Protein AF-A0A6M0FXM4-F1 (afdb_monomer)

Sequence (59 aa):
MINPESRIRSMTNQQLRTYFRETQDEAAFREILSRGLDEKDKAAACAFKAWQEERAATY

Mean predicted aligned error: 9.61 Å

Foldseek 3Di:
DPDVLNVLLVDDLVRLVVCCVVPVDVSSLVSNVVVDDDPVNVVVNVVVVVVVVVVVVVD

pLDDT: mean 71.99, std 10.02, range [40.25, 84.94]

Solvent-accessible surface area (backbone atoms only — not comparable to full-atom values): 3495 Å² total; per-residue (Å²): 133,84,57,67,69,64,52,51,74,71,47,52,70,70,52,30,51,52,48,23,72,77,65,68,40,63,68,34,47,52,50,46,57,70,71,59,57,52,79,72,44,46,55,53,51,51,53,50,51,52,52,50,51,56,60,55,69,75,107

Radius of gyration: 12.3 Å; Cα contacts (8 Å, |Δi|>4): 29; chains: 1; bounding box: 30×18×35 Å

Structure (mmCIF, N/CA/C/O backbone):
data_AF-A0A6M0FXM4-F1
#
_entry.id   AF-A0A6M0FXM4-F1
#
loop_
_atom_site.group_PDB
_atom_site.id
_atom_site.type_symbol
_atom_site.label_atom_id
_atom_site.label_alt_id
_atom_site.label_comp_id
_atom_site.label_asym_id
_atom_site.label_entity_id
_atom_site.label_seq_id
_atom_site.pdbx_PDB_ins_code
_atom_site.Cartn_x
_atom_site.Cartn_y
_atom_site.Cartn_z
_atom_site.occupancy
_atom_site.B_iso_or_equiv
_atom_site.auth_seq_id
_atom_site.auth_comp_id
_atom_site.auth_asym_id
_atom_site.auth_atom_id
_atom_site.pdbx_PDB_model_num
ATOM 1 N N . MET A 1 1 ? -14.012 8.553 -21.548 1.00 40.25 1 MET A N 1
ATOM 2 C CA . MET A 1 1 ? -13.938 8.357 -20.084 1.00 40.25 1 MET A CA 1
ATOM 3 C C . MET A 1 1 ? -12.706 7.512 -19.818 1.00 40.25 1 MET A C 1
ATOM 5 O O . MET A 1 1 ? -12.592 6.454 -20.418 1.00 40.25 1 MET A O 1
ATOM 9 N N . ILE A 1 2 ? -11.732 8.013 -19.056 1.00 50.00 2 ILE A N 1
ATOM 10 C CA . ILE A 1 2 ? -10.531 7.236 -18.718 1.00 50.00 2 ILE A CA 1
ATOM 11 C C . ILE A 1 2 ? -10.932 6.328 -17.559 1.00 50.00 2 ILE A C 1
ATOM 13 O O . ILE A 1 2 ? -11.215 6.836 -16.476 1.00 50.00 2 ILE A O 1
ATOM 17 N N . ASN A 1 3 ? -11.005 5.016 -17.789 1.00 58.06 3 ASN A N 1
ATOM 18 C CA . ASN A 1 3 ? -11.286 4.075 -16.709 1.00 58.06 3 ASN A CA 1
ATOM 19 C C . ASN A 1 3 ? -10.175 4.200 -15.650 1.00 58.06 3 ASN A C 1
ATOM 21 O O . ASN A 1 3 ? -8.998 4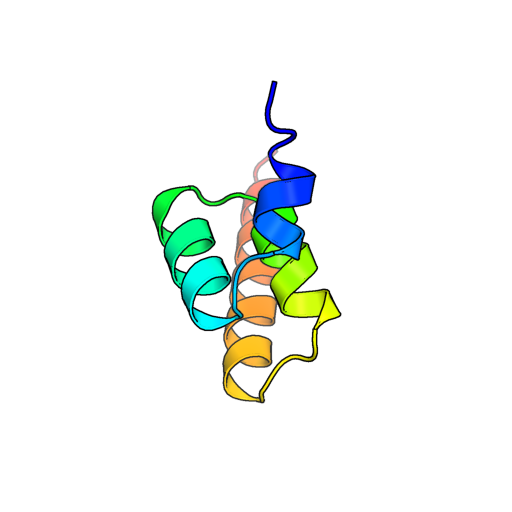.056 -16.002 1.00 58.06 3 ASN A O 1
ATOM 25 N N . PRO A 1 4 ? -10.511 4.463 -14.375 1.00 59.53 4 PRO A N 1
ATOM 26 C CA . PRO A 1 4 ? -9.521 4.648 -13.314 1.00 59.53 4 PRO A CA 1
ATOM 27 C C . PRO A 1 4 ? -8.625 3.412 -13.146 1.00 59.53 4 PRO A C 1
ATOM 29 O O . PRO A 1 4 ? -7.418 3.547 -12.968 1.00 59.53 4 PRO A O 1
ATOM 32 N N . GLU A 1 5 ? -9.171 2.214 -13.366 1.00 61.00 5 GLU A N 1
ATOM 33 C CA . GLU A 1 5 ? -8.419 0.952 -13.374 1.00 61.00 5 GLU A CA 1
ATOM 34 C C . GLU A 1 5 ? -7.338 0.893 -14.466 1.00 61.00 5 GLU A C 1
ATOM 36 O O . GLU A 1 5 ? -6.247 0.367 -14.246 1.00 61.00 5 GLU A O 1
ATOM 41 N N . SER A 1 6 ? -7.597 1.482 -15.640 1.00 63.56 6 SER A N 1
ATOM 42 C CA . SER A 1 6 ? -6.606 1.537 -16.720 1.00 63.56 6 SER A CA 1
ATOM 43 C C . SER A 1 6 ? -5.468 2.502 -16.391 1.00 63.56 6 SER A C 1
ATOM 45 O O . SER A 1 6 ? -4.346 2.302 -16.847 1.00 63.56 6 SER A O 1
ATOM 47 N N . ARG A 1 7 ? -5.742 3.537 -15.588 1.00 74.81 7 ARG A N 1
ATOM 48 C CA . ARG A 1 7 ? -4.733 4.495 -15.125 1.00 74.81 7 ARG A CA 1
ATOM 49 C C . ARG A 1 7 ? -3.846 3.884 -14.038 1.00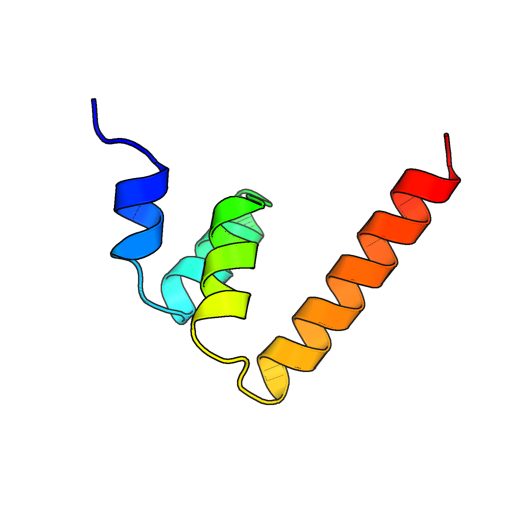 74.81 7 ARG A C 1
ATOM 51 O O . ARG A 1 7 ? -2.636 4.072 -14.093 1.00 74.81 7 ARG A O 1
ATOM 58 N N . ILE A 1 8 ? -4.427 3.113 -13.120 1.00 79.12 8 ILE A N 1
ATOM 59 C CA . ILE A 1 8 ? -3.717 2.379 -12.058 1.00 79.12 8 ILE A CA 1
ATOM 60 C C . ILE A 1 8 ? -2.737 1.360 -12.664 1.00 79.12 8 ILE A C 1
ATOM 62 O O . ILE A 1 8 ? -1.552 1.371 -12.334 1.00 79.12 8 ILE A O 1
ATOM 66 N N . ARG A 1 9 ? -3.170 0.579 -13.663 1.00 75.50 9 ARG A N 1
ATOM 67 C CA . ARG A 1 9 ? -2.290 -0.365 -14.380 1.00 75.50 9 ARG A CA 1
ATOM 68 C C . ARG A 1 9 ? -1.130 0.290 -15.132 1.00 75.50 9 ARG A C 1
ATOM 70 O O . ARG A 1 9 ? -0.119 -0.364 -15.381 1.00 75.50 9 ARG A O 1
ATOM 77 N N . SER A 1 10 ? -1.225 1.564 -15.491 1.00 82.38 10 SER A N 1
ATOM 78 C CA . SER A 1 10 ? -0.135 2.282 -16.165 1.00 82.38 10 SER A CA 1
ATOM 79 C C . SER A 1 10 ? 0.801 3.032 -15.209 1.00 82.38 10 SER A C 1
ATOM 81 O O . SER A 1 10 ? 1.847 3.505 -15.646 1.00 82.38 10 SER A O 1
ATOM 83 N N . MET A 1 11 ? 0.461 3.150 -13.923 1.00 82.38 11 MET A N 1
ATOM 84 C CA . MET A 1 11 ? 1.280 3.850 -12.925 1.00 82.38 11 MET A CA 1
ATOM 85 C C . MET A 1 11 ? 2.463 3.001 -12.457 1.00 82.38 11 MET A C 1
ATOM 87 O O . MET A 1 11 ? 2.374 1.781 -12.412 1.00 82.38 11 MET A O 1
ATOM 91 N N . THR A 1 12 ? 3.575 3.624 -12.069 1.00 83.56 12 THR A N 1
ATOM 92 C CA . THR A 1 12 ? 4.705 2.923 -11.425 1.00 83.56 12 THR A CA 1
ATOM 93 C C . THR A 1 12 ? 4.408 2.602 -9.954 1.00 83.56 12 THR A C 1
ATOM 95 O O . THR A 1 12 ? 3.5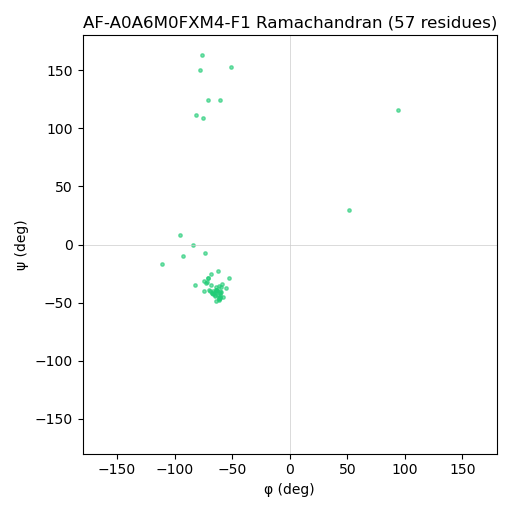40 3.227 -9.352 1.00 83.56 12 THR A O 1
ATOM 98 N N . ASN A 1 13 ? 5.159 1.689 -9.319 1.00 78.19 13 ASN A N 1
ATOM 99 C CA . ASN A 1 13 ? 4.971 1.363 -7.889 1.00 78.19 13 ASN A CA 1
ATOM 100 C C . ASN A 1 13 ? 5.064 2.599 -6.977 1.00 78.19 13 ASN A C 1
ATOM 102 O O . ASN A 1 13 ? 4.302 2.729 -6.022 1.00 78.19 13 ASN A O 1
ATOM 106 N N . GLN A 1 14 ? 5.960 3.543 -7.285 1.00 80.12 14 GLN A N 1
ATOM 107 C CA . GLN A 1 14 ? 6.066 4.792 -6.529 1.00 80.12 14 GLN A CA 1
ATOM 108 C C . GLN A 1 14 ? 4.823 5.672 -6.708 1.00 80.12 14 GLN A C 1
ATOM 110 O O . GLN A 1 14 ? 4.317 6.214 -5.729 1.00 80.12 14 GLN A O 1
ATOM 115 N N . GLN A 1 15 ? 4.300 5.781 -7.932 1.00 84.31 15 GLN A N 1
ATOM 116 C CA . GLN A 1 15 ? 3.072 6.530 -8.208 1.00 84.31 15 GLN A CA 1
ATOM 117 C C . GLN A 1 15 ? 1.851 5.878 -7.562 1.00 84.31 15 GLN A C 1
ATOM 119 O O . GLN A 1 15 ? 1.030 6.589 -6.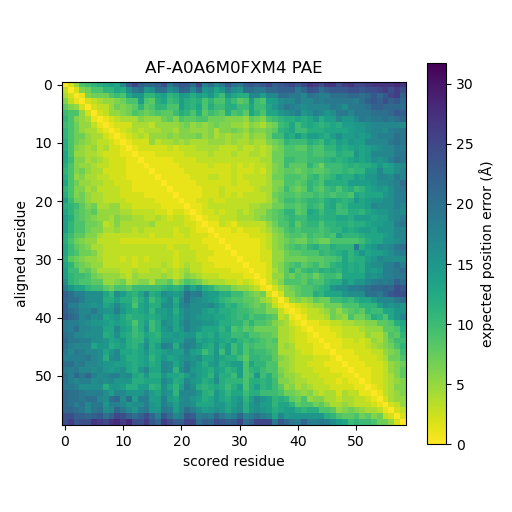997 1.00 84.31 15 GLN A O 1
ATOM 124 N N . LEU A 1 16 ? 1.761 4.548 -7.588 1.00 82.81 16 LEU A N 1
ATOM 125 C CA . LEU A 1 16 ? 0.698 3.799 -6.926 1.00 82.81 16 LEU A CA 1
ATOM 126 C C . LEU A 1 16 ? 0.720 4.015 -5.411 1.00 82.81 16 LEU A C 1
ATOM 128 O O . LEU A 1 16 ? -0.328 4.255 -4.823 1.00 82.81 16 LEU A O 1
ATOM 132 N N . ARG A 1 17 ? 1.901 3.996 -4.778 1.00 78.44 17 ARG A N 1
ATOM 133 C CA . ARG A 1 17 ? 2.054 4.284 -3.340 1.00 78.44 17 ARG A CA 1
ATOM 134 C C . ARG A 1 17 ? 1.611 5.700 -2.985 1.00 78.44 17 ARG A C 1
ATOM 136 O O . ARG A 1 17 ? 0.885 5.879 -2.011 1.00 78.44 17 ARG A O 1
ATOM 143 N N . THR A 1 18 ? 2.042 6.699 -3.757 1.00 84.94 18 THR A N 1
ATOM 144 C CA . THR A 1 18 ? 1.615 8.092 -3.559 1.00 84.94 18 THR A CA 1
ATOM 145 C C . THR A 1 18 ? 0.106 8.214 -3.739 1.00 84.94 18 THR A C 1
ATOM 147 O O . THR A 1 18 ? -0.573 8.743 -2.867 1.00 84.94 18 THR A O 1
ATOM 150 N N . TYR A 1 19 ? -0.429 7.638 -4.815 1.00 84.00 19 TYR A N 1
ATOM 151 C CA . TYR A 1 19 ? -1.851 7.681 -5.128 1.00 84.00 19 TYR A CA 1
ATOM 152 C C . TYR A 1 19 ? -2.697 7.009 -4.043 1.00 84.00 19 TYR A C 1
ATOM 154 O O . TYR A 1 19 ? -3.659 7.604 -3.567 1.00 84.00 19 TYR A O 1
ATOM 162 N N . PHE A 1 20 ? -2.304 5.819 -3.583 1.00 83.12 20 PHE A N 1
ATOM 163 C CA . PHE A 1 20 ? -2.940 5.140 -2.457 1.00 83.12 20 PHE A CA 1
ATOM 164 C C . PHE A 1 20 ? -2.875 5.977 -1.176 1.00 83.12 20 PHE A C 1
ATOM 166 O O . PHE A 1 20 ? -3.857 6.064 -0.450 1.00 83.12 20 PHE A O 1
ATOM 173 N N . ARG A 1 21 ? -1.753 6.646 -0.894 1.00 79.75 21 ARG A N 1
ATOM 174 C CA . ARG A 1 21 ? -1.639 7.508 0.290 1.00 79.75 21 ARG A CA 1
ATOM 175 C C . ARG A 1 21 ? -2.599 8.700 0.243 1.00 79.75 21 ARG A C 1
ATOM 177 O O . ARG A 1 21 ? -3.107 9.094 1.286 1.00 79.75 21 ARG A O 1
ATOM 184 N N . GLU A 1 22 ? -2.822 9.273 -0.935 1.00 83.25 22 GLU A N 1
ATOM 185 C CA . GLU A 1 22 ? -3.693 10.441 -1.110 1.00 83.25 22 GLU A CA 1
ATOM 186 C C . GLU A 1 22 ? -5.179 10.078 -1.192 1.00 83.25 22 GLU A C 1
ATOM 188 O O . GLU A 1 22 ? -6.023 10.834 -0.723 1.00 83.25 22 GLU A O 1
ATOM 193 N N . THR A 1 23 ? -5.504 8.930 -1.786 1.00 81.62 23 THR A N 1
ATOM 194 C CA . THR A 1 23 ? -6.891 8.553 -2.108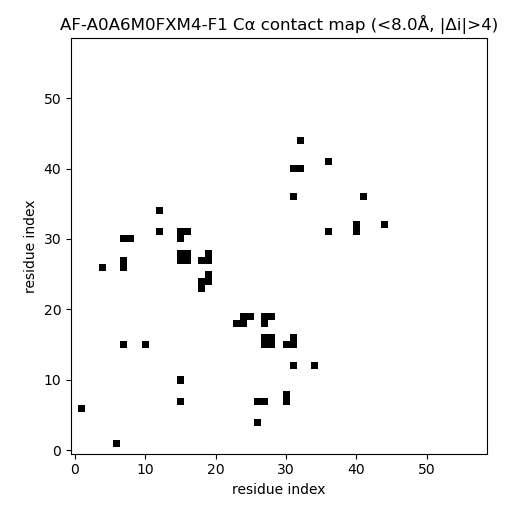 1.00 81.62 23 THR A CA 1
ATOM 195 C C . THR A 1 23 ? -7.431 7.403 -1.268 1.00 81.62 23 THR A C 1
ATOM 19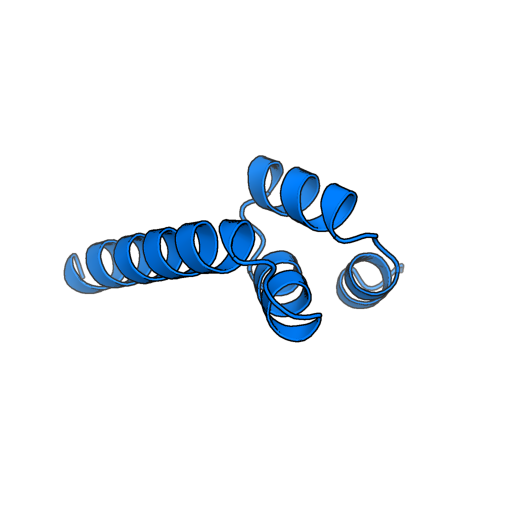7 O O . THR A 1 23 ? -8.639 7.201 -1.226 1.00 81.62 23 THR A O 1
ATOM 200 N N . GLN A 1 24 ? -6.548 6.645 -0.612 1.00 76.06 24 GLN A N 1
ATOM 201 C CA . GLN A 1 24 ? -6.844 5.362 0.035 1.00 76.06 24 GLN A CA 1
ATOM 202 C C . GLN A 1 24 ? -7.559 4.364 -0.894 1.00 76.06 24 GLN A C 1
ATOM 204 O O . GLN A 1 24 ? -8.324 3.520 -0.435 1.00 76.06 24 GLN A O 1
ATOM 209 N N . ASP A 1 25 ? -7.302 4.454 -2.204 1.00 81.44 25 ASP A N 1
ATOM 210 C CA . ASP A 1 25 ? -7.946 3.627 -3.222 1.00 81.44 25 ASP A CA 1
ATOM 211 C C . ASP A 1 25 ? -7.474 2.162 -3.178 1.00 81.44 25 ASP A C 1
ATOM 213 O O . ASP A 1 25 ? -6.284 1.846 -3.292 1.00 81.44 25 ASP A O 1
ATOM 217 N N . GLU A 1 26 ? -8.428 1.243 -3.036 1.00 79.62 26 GLU A N 1
ATOM 218 C CA . GLU A 1 26 ? -8.151 -0.185 -2.870 1.00 79.62 26 GLU A CA 1
ATOM 219 C C . GLU A 1 26 ? -7.617 -0.844 -4.156 1.00 79.62 26 GLU A C 1
ATOM 221 O O . GLU A 1 26 ? -6.822 -1.785 -4.085 1.00 79.62 26 GLU A O 1
ATOM 226 N N . ALA A 1 27 ? -7.985 -0.344 -5.343 1.00 81.44 27 ALA A N 1
ATOM 227 C CA . ALA A 1 27 ? -7.495 -0.886 -6.609 1.00 81.44 27 ALA A CA 1
ATOM 228 C C . ALA A 1 27 ? -6.008 -0.563 -6.806 1.00 81.44 27 ALA A C 1
ATOM 230 O O . ALA A 1 27 ? -5.240 -1.433 -7.222 1.00 81.44 27 ALA A O 1
ATOM 231 N N . ALA A 1 28 ? -5.576 0.640 -6.421 1.00 80.44 28 ALA A N 1
ATOM 232 C CA . ALA A 1 28 ? -4.163 1.004 -6.415 1.00 80.44 28 ALA A CA 1
ATOM 233 C C . ALA A 1 28 ? -3.357 0.143 -5.439 1.00 80.44 28 ALA A C 1
ATOM 235 O O . ALA A 1 28 ? -2.261 -0.307 -5.771 1.00 80.44 28 ALA A O 1
ATOM 236 N N . PHE A 1 29 ? -3.918 -0.156 -4.267 1.00 77.69 29 PHE A N 1
ATOM 237 C CA . PHE A 1 29 ? -3.294 -1.060 -3.309 1.00 77.69 29 PHE A CA 1
ATOM 238 C C . PHE A 1 29 ? -3.169 -2.487 -3.859 1.00 77.69 29 PHE A C 1
ATOM 240 O O . PHE A 1 29 ? -2.075 -3.051 -3.846 1.00 77.69 29 PHE A O 1
ATOM 247 N N . ARG A 1 30 ? -4.242 -3.058 -4.423 1.00 80.25 30 ARG A N 1
ATOM 248 C CA . ARG A 1 30 ? -4.211 -4.397 -5.044 1.00 80.25 30 ARG A CA 1
ATOM 249 C C . ARG A 1 30 ? -3.205 -4.479 -6.191 1.00 80.25 30 ARG A C 1
ATOM 251 O O . ARG A 1 30 ? -2.542 -5.502 -6.334 1.00 80.25 30 ARG A O 1
ATOM 258 N N . GLU A 1 31 ? -3.053 -3.413 -6.970 1.00 81.06 31 GLU A N 1
ATOM 259 C CA . GLU A 1 31 ? -2.051 -3.322 -8.034 1.00 81.06 31 GLU A CA 1
ATOM 260 C C . GLU A 1 31 ? -0.615 -3.336 -7.472 1.00 81.06 31 GLU A C 1
ATOM 262 O O . GLU A 1 31 ? 0.231 -4.064 -7.992 1.00 81.06 31 GLU A O 1
ATOM 267 N N . ILE A 1 32 ? -0.343 -2.618 -6.371 1.00 78.12 32 ILE A N 1
ATOM 268 C CA . ILE A 1 32 ? 0.951 -2.678 -5.658 1.00 78.12 32 ILE A CA 1
ATOM 269 C C . ILE A 1 32 ? 1.222 -4.102 -5.160 1.00 78.12 32 ILE A C 1
ATOM 271 O O . ILE A 1 32 ? 2.321 -4.617 -5.357 1.00 78.12 32 ILE A O 1
ATOM 275 N N . LEU A 1 33 ? 0.221 -4.764 -4.561 1.00 75.31 33 LEU A N 1
ATOM 276 C CA . LEU A 1 33 ? 0.354 -6.158 -4.120 1.00 75.31 33 LEU A CA 1
ATOM 277 C C . LEU A 1 33 ? 0.655 -7.096 -5.301 1.00 75.31 33 LEU A C 1
ATOM 279 O O . LEU A 1 33 ? 1.509 -7.977 -5.195 1.00 75.31 33 LEU A O 1
ATOM 283 N N . SER A 1 34 ? -0.041 -6.904 -6.425 1.00 77.44 34 SER A N 1
ATOM 284 C CA . SER A 1 34 ? 0.048 -7.769 -7.605 1.00 77.44 34 SER A CA 1
ATOM 285 C C . SER A 1 34 ? 1.393 -7.679 -8.325 1.00 77.44 34 SER A C 1
ATOM 287 O O . SER A 1 34 ? 1.772 -8.628 -9.008 1.00 77.44 34 SER A O 1
ATOM 289 N N . ARG A 1 35 ? 2.113 -6.559 -8.201 1.00 75.06 35 ARG A N 1
ATOM 290 C CA . ARG A 1 35 ? 3.396 -6.322 -8.889 1.00 75.06 35 ARG A CA 1
ATOM 291 C C . ARG A 1 35 ? 4.611 -6.893 -8.174 1.00 75.06 35 ARG A C 1
ATOM 293 O O . ARG A 1 35 ? 5.717 -6.801 -8.697 1.00 75.06 35 ARG A O 1
ATOM 300 N N . GLY A 1 36 ? 4.399 -7.521 -7.023 1.00 61.66 36 GLY A N 1
ATOM 301 C CA . GLY A 1 36 ? 5.469 -8.032 -6.184 1.00 61.66 36 GLY A CA 1
ATOM 302 C C . GLY A 1 36 ? 5.837 -7.003 -5.129 1.00 61.66 36 GLY A C 1
ATOM 303 O O . GLY A 1 36 ? 6.295 -5.903 -5.421 1.00 61.66 36 GLY A O 1
ATOM 304 N N . LEU A 1 37 ? 5.603 -7.393 -3.882 1.00 64.56 37 LEU A N 1
ATOM 305 C CA . LEU A 1 37 ? 5.949 -6.615 -2.710 1.00 64.56 37 LEU A CA 1
ATOM 306 C C . LEU A 1 37 ? 7.460 -6.716 -2.489 1.00 64.56 37 LEU A C 1
ATOM 308 O O . LEU A 1 37 ? 7.937 -7.767 -2.046 1.00 64.56 37 LEU A O 1
ATOM 312 N N . ASP A 1 38 ? 8.202 -5.635 -2.727 1.00 63.66 38 ASP A N 1
ATOM 313 C CA . ASP A 1 38 ? 9.488 -5.456 -2.051 1.00 63.66 38 ASP A CA 1
ATOM 314 C C . ASP A 1 38 ? 9.273 -5.645 -0.535 1.00 63.66 38 ASP A C 1
ATOM 316 O O . ASP A 1 38 ? 8.176 -5.416 -0.017 1.00 63.66 38 ASP A O 1
ATOM 320 N N . GLU A 1 39 ? 10.288 -6.064 0.225 1.00 59.38 39 GLU A N 1
ATOM 321 C CA . GLU A 1 39 ? 10.128 -6.339 1.669 1.00 59.38 39 GLU A CA 1
ATOM 322 C C . GLU A 1 39 ? 9.495 -5.167 2.446 1.00 59.38 39 GLU A C 1
ATOM 324 O O . GLU A 1 39 ? 8.742 -5.375 3.399 1.00 59.38 39 GLU A O 1
ATOM 329 N N . LYS A 1 40 ? 9.707 -3.930 1.979 1.00 62.41 40 LYS A N 1
ATOM 330 C CA . LYS A 1 40 ? 9.069 -2.722 2.522 1.00 62.41 40 LYS A CA 1
ATOM 331 C C . LYS A 1 40 ? 7.575 -2.605 2.196 1.00 62.41 40 LYS A C 1
ATOM 333 O O . LYS A 1 40 ? 6.825 -2.075 3.012 1.00 62.41 40 LYS A O 1
ATOM 338 N N . ASP A 1 41 ? 7.127 -3.105 1.047 1.00 64.12 41 ASP A N 1
ATOM 339 C CA . ASP A 1 41 ? 5.706 -3.152 0.695 1.00 64.12 41 ASP A CA 1
ATOM 340 C C . ASP A 1 41 ? 4.953 -4.233 1.467 1.00 64.12 41 ASP A C 1
ATOM 342 O O . ASP A 1 41 ? 3.788 -4.033 1.800 1.00 64.12 41 ASP A O 1
ATOM 346 N N . LYS A 1 42 ? 5.602 -5.352 1.822 1.00 64.75 42 LYS A N 1
ATOM 347 C CA . LYS A 1 42 ? 4.970 -6.399 2.648 1.00 64.75 42 LYS A CA 1
ATOM 348 C C . LYS A 1 42 ? 4.553 -5.871 4.016 1.00 64.75 42 LYS A C 1
ATOM 350 O O . LYS A 1 42 ? 3.457 -6.178 4.480 1.00 64.75 42 LYS A O 1
ATOM 355 N N . ALA A 1 43 ? 5.401 -5.056 4.641 1.00 66.50 43 ALA A N 1
ATOM 356 C CA . ALA A 1 43 ? 5.093 -4.433 5.924 1.00 66.50 43 ALA A CA 1
ATOM 357 C C . ALA A 1 43 ? 3.909 -3.457 5.810 1.00 66.50 43 ALA A C 1
ATOM 359 O O . ALA A 1 43 ? 2.994 -3.505 6.631 1.00 66.50 43 ALA A O 1
ATOM 360 N N . ALA A 1 44 ? 3.884 -2.630 4.758 1.00 65.25 44 ALA A N 1
ATOM 361 C CA . ALA A 1 44 ? 2.771 -1.720 4.487 1.00 65.25 44 ALA A CA 1
ATOM 362 C C . ALA A 1 44 ? 1.463 -2.478 4.198 1.00 65.25 44 ALA A C 1
ATOM 364 O O . ALA A 1 44 ? 0.401 -2.087 4.679 1.00 65.25 44 ALA A O 1
ATOM 365 N N . ALA A 1 45 ? 1.545 -3.596 3.474 1.00 68.31 45 ALA A N 1
ATOM 366 C CA . ALA A 1 45 ? 0.395 -4.432 3.170 1.00 68.31 45 ALA A CA 1
ATOM 367 C C . ALA A 1 45 ? -0.182 -5.121 4.412 1.00 68.31 45 ALA A C 1
ATOM 369 O O . ALA A 1 45 ? -1.398 -5.160 4.594 1.00 68.31 45 ALA A O 1
ATOM 370 N N . CYS A 1 46 ? 0.690 -5.626 5.285 1.00 68.44 46 CYS A N 1
ATOM 371 C CA . CYS A 1 46 ? 0.295 -6.241 6.547 1.00 68.44 46 CYS A CA 1
ATOM 372 C C . CYS A 1 46 ? -0.359 -5.214 7.487 1.00 68.44 46 CYS A C 1
ATOM 374 O O . CYS A 1 46 ? -1.427 -5.476 8.034 1.00 68.44 46 CYS A O 1
ATOM 376 N N . ALA A 1 47 ? 0.223 -4.014 7.598 1.00 70.00 47 ALA A N 1
ATOM 377 C CA . ALA A 1 47 ? -0.331 -2.927 8.405 1.00 70.00 47 ALA A CA 1
ATOM 378 C C . ALA A 1 47 ? -1.703 -2.450 7.893 1.00 70.00 47 ALA A C 1
ATOM 380 O O . ALA A 1 47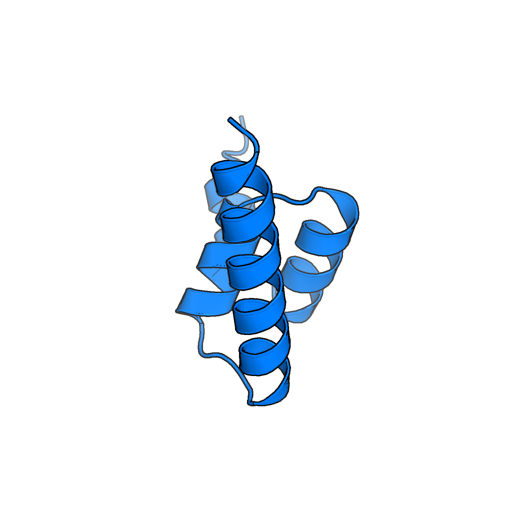 ? -2.599 -2.185 8.690 1.00 70.00 47 ALA A O 1
ATOM 381 N N . PHE A 1 48 ? -1.897 -2.383 6.572 1.00 71.06 48 PHE A N 1
ATOM 382 C CA . PHE A 1 48 ? -3.190 -2.019 5.992 1.00 71.06 48 PHE A CA 1
ATOM 383 C C . PHE A 1 48 ? -4.255 -3.100 6.194 1.00 71.06 48 PHE A C 1
ATOM 385 O O . PHE A 1 48 ? -5.397 -2.778 6.515 1.00 71.06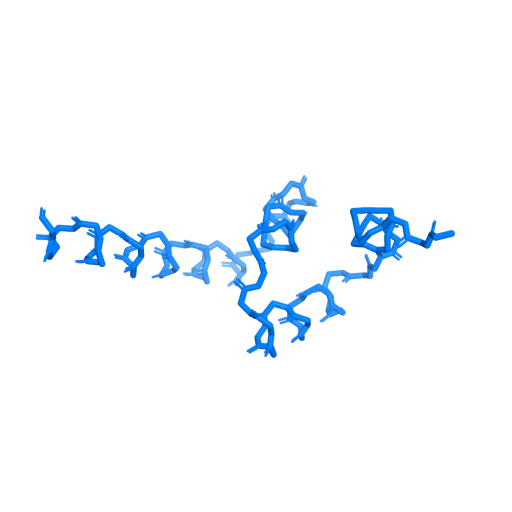 48 PHE A O 1
ATOM 392 N N . LYS A 1 49 ? -3.886 -4.380 6.054 1.00 73.19 49 LYS A N 1
ATOM 393 C CA . LYS A 1 49 ? -4.798 -5.494 6.330 1.00 73.19 49 LYS A CA 1
ATOM 394 C C . LYS A 1 49 ? -5.259 -5.476 7.790 1.00 73.19 49 LYS A C 1
ATOM 396 O O . LYS A 1 49 ? -6.456 -5.536 8.035 1.00 73.19 49 LYS A O 1
ATOM 401 N N . ALA A 1 50 ? -4.328 -5.294 8.729 1.00 77.38 50 ALA A N 1
ATOM 402 C CA . ALA A 1 50 ? -4.652 -5.150 10.145 1.00 77.38 50 ALA A CA 1
ATOM 403 C C . ALA A 1 50 ? -5.600 -3.963 10.393 1.00 77.38 50 ALA A C 1
ATOM 405 O O . ALA A 1 50 ? -6.619 -4.122 11.055 1.00 77.38 50 ALA A O 1
ATOM 406 N N . TRP A 1 51 ? -5.333 -2.805 9.779 1.00 78.94 51 TRP A N 1
ATOM 407 C CA . TRP A 1 51 ? -6.220 -1.640 9.864 1.00 78.94 51 TRP A CA 1
ATOM 408 C C . TRP A 1 51 ? -7.629 -1.907 9.305 1.00 78.94 51 TRP A C 1
ATOM 410 O O . TRP A 1 51 ? -8.615 -1.461 9.891 1.00 78.94 51 TRP A O 1
ATOM 420 N N . GLN A 1 52 ? -7.756 -2.641 8.194 1.00 73.56 52 GLN A N 1
ATOM 421 C CA . GLN A 1 52 ? -9.068 -3.034 7.673 1.00 73.56 52 GLN A CA 1
ATOM 422 C C . GLN A 1 52 ? -9.796 -4.017 8.593 1.00 73.56 52 GLN A C 1
ATOM 424 O O . GLN A 1 52 ? -10.997 -3.854 8.797 1.00 73.56 52 GLN A O 1
ATOM 429 N N . GLU A 1 53 ? -9.097 -5.001 9.159 1.00 74.31 53 GLU A N 1
ATOM 430 C CA . GLU A 1 53 ? -9.689 -5.969 10.090 1.00 74.31 53 GLU A CA 1
ATOM 431 C C . GLU A 1 53 ? -10.181 -5.285 11.373 1.00 74.31 53 GLU A C 1
ATOM 433 O O . GLU A 1 53 ? -11.287 -5.574 11.824 1.00 74.31 53 GLU A O 1
ATOM 438 N N . GLU A 1 54 ? -9.447 -4.303 11.904 1.00 69.88 54 GLU A N 1
ATOM 439 C CA . GLU A 1 54 ? -9.914 -3.503 13.046 1.00 69.88 54 GLU A CA 1
ATOM 440 C C . GLU A 1 54 ? -11.157 -2.671 12.704 1.00 69.88 54 GLU A C 1
ATOM 442 O O . GLU A 1 54 ? -12.109 -2.605 13.486 1.00 69.88 54 GLU A O 1
ATOM 447 N N . ARG A 1 55 ? -11.206 -2.078 11.505 1.00 65.00 55 ARG A N 1
ATOM 448 C CA . ARG A 1 55 ? -12.390 -1.333 11.050 1.00 65.00 55 ARG A CA 1
ATOM 449 C C . ARG A 1 55 ? -13.599 -2.226 10.795 1.00 65.00 55 ARG A C 1
ATOM 451 O O . ARG A 1 55 ? -14.719 -1.788 11.040 1.00 65.00 55 ARG A O 1
ATOM 458 N N . ALA A 1 56 ? -13.384 -3.447 10.313 1.00 61.44 56 ALA A N 1
ATOM 459 C CA . ALA A 1 56 ? -14.438 -4.435 10.113 1.00 61.44 56 ALA A CA 1
ATOM 460 C C . ALA A 1 56 ? -14.949 -5.008 11.445 1.00 61.44 56 ALA A C 1
ATOM 462 O O . ALA A 1 56 ? -16.137 -5.271 11.569 1.00 61.44 56 ALA A O 1
ATOM 463 N N . ALA A 1 57 ? -14.086 -5.136 12.455 1.00 61.44 57 ALA A N 1
ATOM 464 C CA . ALA A 1 57 ? -14.453 -5.618 13.788 1.00 61.44 57 ALA A CA 1
ATOM 465 C C . ALA A 1 57 ? -15.250 -4.600 14.630 1.00 61.44 57 ALA A C 1
ATOM 467 O O . ALA A 1 57 ? -15.713 -4.938 15.717 1.00 61.44 57 ALA A O 1
ATOM 468 N N . THR A 1 58 ? -15.403 -3.359 14.152 1.00 57.50 58 THR A N 1
ATOM 469 C CA . THR A 1 58 ? -16.170 -2.302 14.840 1.00 57.50 58 THR A CA 1
ATOM 470 C C . THR A 1 58 ? -17.626 -2.196 14.339 1.00 57.50 58 THR A C 1
ATOM 472 O O . THR A 1 58 ? -18.320 -1.248 14.703 1.00 57.50 58 THR A O 1
ATOM 475 N N . TYR A 1 59 ? -18.094 -3.134 13.503 1.00 50.25 59 TYR A N 1
ATOM 476 C CA . TYR A 1 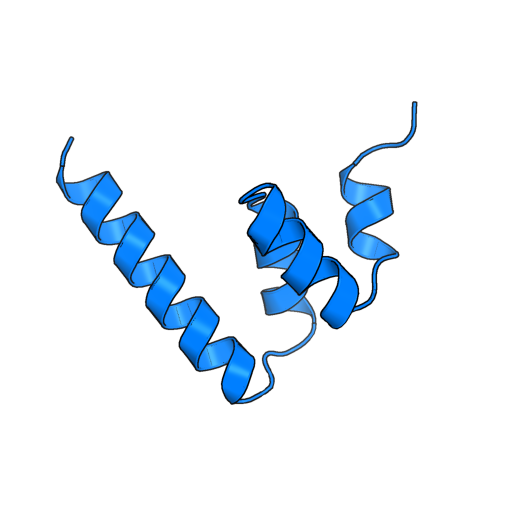59 ? -19.474 -3.203 12.999 1.00 50.25 59 TYR A CA 1
ATOM 477 C C . TYR A 1 59 ? -20.179 -4.496 13.409 1.00 50.25 59 TYR A C 1
ATOM 479 O O . TYR A 1 59 ? -19.538 -5.567 13.344 1.00 50.25 59 TYR A O 1
#

Secondary structure (DSSP, 8-state):
---HHHHHHHS-HHHHHHHHHHH--HHHHHHHHHT---HHHHHHHHHHHHHHHHHHTT-